Protein AF-K2BX74-F1 (afdb_monomer_lite)

Organism: NCBI:txid1234023

Radius of gyration: 19.69 Å; chains: 1; bounding box: 49×24×73 Å

Foldseek 3Di:
DDDPPDPDPDCCVVPVDDLVVLLVLLVVLDQDDDDADDPVLNVVSVVVRVVLVVLSVLLSVCVVVVVADPVLSVVLSVLSSQLSVLSSQLSVLNRVCRVPVDVVSVVSNVVSVVSNVVSVVVNCVSSVD

Sequence (129 aa):
MDIVKVPQKDFFKTNVIRNSLESDKLDEIVLKNPSLKNTENIQRLKDSQTFVNGLKEELLTRYSDGRVSYDKFYEILNDLDYLVYHLNGYYENLRLYENSKSKFYKNLATESFTKTRTFYERLKFSLGK

pLDDT: mean 89.37, std 13.41, range [47.31, 98.62]

Secondary structure (DSSP, 8-state):
----------HHHHHT--HHHHHHHHHH---------SHHHHHHHHHHHHHHHHHHHHHHHHHHTTSS-HHHHHHHHHHHHHHHHHHHHHHHHHHHHHHH--HHHHHHHHHHHHHHHHHHHHHHHHH--

Structure (mmCIF, N/CA/C/O backbone):
data_AF-K2BX74-F1
#
_entry.id   AF-K2BX74-F1
#
loop_
_atom_site.group_PDB
_atom_site.id
_atom_site.type_symbol
_atom_site.label_atom_id
_atom_site.label_alt_id
_atom_site.label_comp_id
_atom_site.label_asym_id
_atom_site.label_entity_id
_atom_site.label_seq_id
_atom_site.pdbx_PDB_ins_code
_atom_site.Cartn_x
_atom_site.Cartn_y
_atom_site.Cartn_z
_atom_site.occupancy
_atom_site.B_iso_or_equiv
_atom_site.auth_seq_id
_atom_site.auth_comp_id
_atom_site.auth_asym_id
_atom_site.auth_atom_id
_atom_site.pdbx_PDB_model_num
ATOM 1 N N . MET A 1 1 ? -30.883 1.043 50.537 1.00 47.50 1 MET A N 1
ATOM 2 C CA . MET A 1 1 ? -30.793 -0.002 49.497 1.00 47.50 1 MET A CA 1
ATOM 3 C C . MET A 1 1 ? -29.971 0.584 48.373 1.00 47.50 1 MET A C 1
ATOM 5 O O . MET A 1 1 ? -30.481 1.426 47.644 1.00 47.50 1 MET A O 1
ATOM 9 N N . ASP A 1 2 ? -28.696 0.218 48.304 1.00 47.31 2 ASP A N 1
ATOM 10 C CA . ASP A 1 2 ? -27.812 0.698 47.247 1.00 47.31 2 ASP A CA 1
ATOM 11 C C . ASP A 1 2 ? -28.136 -0.045 45.955 1.00 47.31 2 ASP A C 1
ATOM 13 O O . ASP A 1 2 ? -28.084 -1.274 45.886 1.00 47.31 2 ASP A O 1
ATOM 17 N N . ILE A 1 3 ? -28.529 0.709 44.932 1.00 50.88 3 ILE A N 1
ATOM 18 C CA . ILE A 1 3 ? -28.766 0.169 43.598 1.00 50.88 3 ILE A CA 1
ATOM 19 C C . ILE A 1 3 ? -27.391 -0.151 43.016 1.00 50.88 3 ILE A C 1
ATOM 21 O O . ILE A 1 3 ? -26.682 0.736 42.536 1.00 50.88 3 ILE A O 1
ATOM 25 N N . VAL A 1 4 ? -26.998 -1.423 43.072 1.00 53.03 4 VAL A N 1
ATOM 26 C CA . VAL A 1 4 ? -25.820 -1.923 42.362 1.00 53.03 4 VAL A CA 1
ATOM 27 C C . VAL A 1 4 ? -26.084 -1.739 40.867 1.00 53.03 4 VAL A C 1
ATOM 29 O O . VAL A 1 4 ? -26.835 -2.498 40.256 1.00 53.03 4 VAL A O 1
ATOM 32 N N . LYS A 1 5 ? -25.497 -0.696 40.267 1.00 55.47 5 LYS A N 1
ATOM 33 C CA . LYS A 1 5 ? -25.451 -0.532 38.810 1.00 55.47 5 LYS A CA 1
ATOM 34 C C . LYS A 1 5 ? -24.627 -1.682 38.240 1.00 55.47 5 LYS A C 1
ATOM 36 O O . LYS A 1 5 ? -23.401 -1.621 38.213 1.00 55.47 5 LYS A O 1
ATOM 41 N N . VAL A 1 6 ? -25.301 -2.733 37.788 1.00 57.94 6 VAL A N 1
ATOM 42 C CA . VAL A 1 6 ? -24.670 -3.763 36.962 1.00 57.94 6 VAL A CA 1
ATOM 43 C C . VAL A 1 6 ? -24.223 -3.076 35.666 1.00 57.94 6 VAL A C 1
ATOM 45 O O . VAL A 1 6 ? -25.064 -2.453 35.011 1.00 57.94 6 VAL A O 1
ATOM 48 N N . PRO A 1 7 ? -22.934 -3.130 35.283 1.00 59.50 7 PRO A N 1
ATOM 49 C CA . PRO A 1 7 ? -22.488 -2.569 34.018 1.00 59.50 7 PRO A CA 1
ATOM 50 C C . PRO A 1 7 ? -23.200 -3.318 32.895 1.00 59.50 7 PRO A C 1
ATOM 52 O O . PRO A 1 7 ? -22.952 -4.504 32.668 1.00 59.50 7 PRO A O 1
ATOM 55 N N . GLN A 1 8 ? -24.128 -2.650 32.216 1.00 64.19 8 GLN A N 1
ATOM 56 C CA . GLN A 1 8 ? -24.789 -3.226 31.058 1.00 64.19 8 GLN A CA 1
ATOM 57 C C . GLN A 1 8 ? -23.728 -3.365 29.964 1.00 64.19 8 GLN A C 1
ATOM 59 O O . GLN A 1 8 ? -23.223 -2.365 29.454 1.00 64.19 8 GLN A O 1
ATOM 64 N N . LYS A 1 9 ? -23.328 -4.604 29.652 1.00 63.31 9 LYS A N 1
ATOM 65 C CA . LYS A 1 9 ? -22.440 -4.865 28.517 1.00 63.31 9 LYS A CA 1
ATOM 66 C C . LYS A 1 9 ? -23.144 -4.373 27.260 1.00 63.31 9 LYS A C 1
ATOM 68 O O . LYS A 1 9 ? -24.220 -4.858 26.919 1.00 63.31 9 LYS A O 1
ATOM 73 N N . ASP A 1 10 ? -22.537 -3.394 26.604 1.00 71.12 10 ASP A N 1
ATOM 74 C CA . ASP A 1 10 ? -23.019 -2.852 25.343 1.00 71.12 10 ASP A CA 1
ATOM 75 C C . ASP A 1 10 ? -22.995 -3.971 24.290 1.00 71.12 10 ASP A C 1
ATOM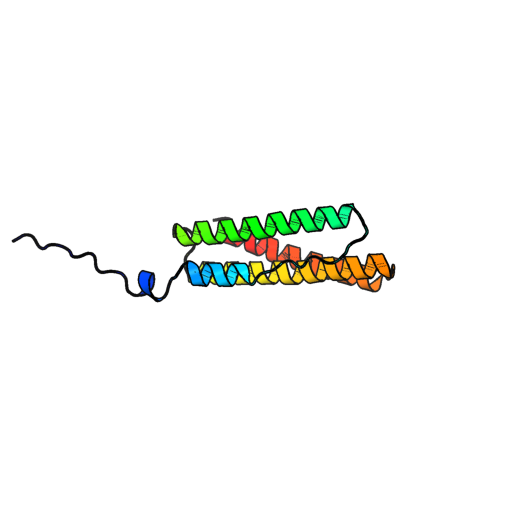 77 O O . ASP A 1 10 ? -21.935 -4.484 23.911 1.00 71.12 10 ASP A O 1
ATOM 81 N N . PHE A 1 11 ? -24.193 -4.391 23.872 1.00 68.94 11 PHE A N 1
ATOM 82 C CA . PHE A 1 11 ? -24.387 -5.475 22.917 1.00 68.94 11 PHE A CA 1
ATOM 83 C C . PHE A 1 11 ? -23.608 -5.223 21.624 1.00 68.94 11 PHE A C 1
ATOM 85 O O . PHE A 1 11 ? -22.987 -6.154 21.112 1.00 68.94 11 PHE A O 1
ATOM 92 N N 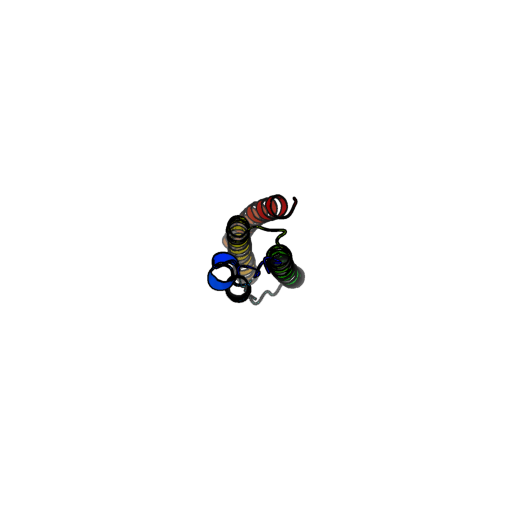. PHE A 1 12 ? -23.585 -3.982 21.134 1.00 66.00 12 PHE A N 1
ATOM 93 C CA . PHE A 1 12 ? -22.924 -3.625 19.883 1.00 66.00 12 PHE A CA 1
ATOM 94 C C . PHE A 1 12 ? -21.406 -3.643 20.033 1.00 66.00 12 PHE A C 1
ATOM 96 O O . PHE A 1 12 ? -20.728 -4.262 19.216 1.00 66.00 12 PHE A O 1
ATOM 103 N N . LYS A 1 13 ? -20.869 -3.081 21.122 1.00 64.69 13 LYS A N 1
ATOM 104 C CA . LYS A 1 13 ? -19.420 -3.136 21.393 1.00 64.69 13 LYS A CA 1
ATOM 105 C C . LYS A 1 13 ? -18.879 -4.547 21.599 1.00 64.69 13 LYS A C 1
ATOM 107 O O . LYS A 1 13 ? -17.698 -4.770 21.385 1.00 64.69 13 LYS A O 1
ATOM 112 N N . THR A 1 14 ? -19.715 -5.475 22.063 1.00 63.88 14 THR A N 1
ATOM 113 C CA . THR A 1 14 ? -19.274 -6.842 22.386 1.00 63.88 14 THR A CA 1
ATOM 114 C C . THR A 1 14 ? -19.525 -7.822 21.235 1.00 63.88 14 THR A C 1
ATOM 116 O O . THR A 1 14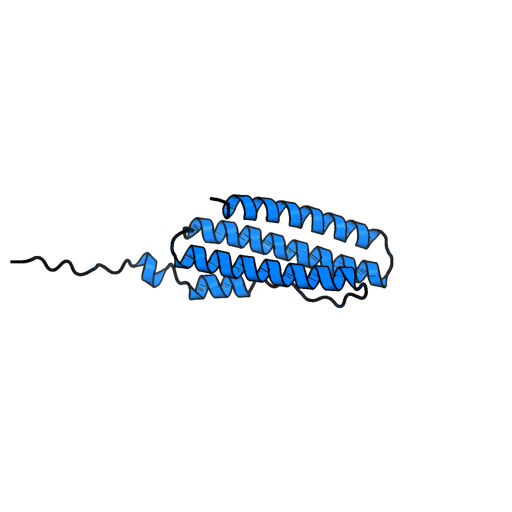 ? -18.793 -8.796 21.086 1.00 63.88 14 THR A O 1
ATOM 119 N N . ASN A 1 15 ? -20.578 -7.606 20.436 1.00 63.62 15 ASN A N 1
ATOM 120 C CA . ASN A 1 15 ? -21.012 -8.574 19.426 1.00 63.62 15 ASN A CA 1
ATOM 121 C C . ASN A 1 15 ? -20.849 -8.096 17.984 1.00 63.62 15 ASN A C 1
ATOM 123 O O . ASN A 1 15 ? -20.690 -8.960 17.124 1.00 63.62 15 ASN A O 1
ATOM 127 N N . VAL A 1 16 ? -20.884 -6.784 17.727 1.00 64.38 16 VAL A N 1
ATOM 128 C CA . VAL A 1 16 ? -20.844 -6.200 16.373 1.00 64.38 16 VAL A CA 1
ATOM 129 C C . VAL A 1 16 ? -19.464 -5.624 16.061 1.00 64.38 16 VAL A C 1
ATOM 131 O O . VAL A 1 16 ? -18.915 -5.913 15.007 1.00 64.38 16 VAL A O 1
ATOM 134 N N . ILE A 1 17 ? -18.886 -4.876 16.998 1.00 65.56 17 ILE A N 1
ATOM 135 C CA . ILE A 1 17 ? -17.508 -4.377 16.935 1.00 65.56 17 ILE A CA 1
ATOM 136 C C . ILE A 1 17 ? -16.590 -5.465 17.496 1.00 65.56 17 ILE A C 1
ATOM 138 O O . ILE A 1 17 ? -16.733 -5.842 18.661 1.00 65.56 17 ILE A O 1
ATOM 142 N N . ARG A 1 18 ? -15.685 -6.017 16.680 1.00 67.19 18 ARG A N 1
ATOM 143 C CA . ARG A 1 18 ? -14.794 -7.106 17.102 1.00 67.19 18 ARG A CA 1
ATOM 144 C C . ARG A 1 18 ? -13.427 -6.935 16.467 1.00 67.19 18 ARG A C 1
ATOM 146 O O . ARG A 1 18 ? -13.230 -7.378 15.345 1.00 67.19 18 ARG A O 1
ATOM 153 N N . ASN A 1 19 ? -12.454 -6.470 17.251 1.00 68.50 19 ASN A N 1
ATOM 154 C CA . ASN A 1 19 ? -11.080 -6.230 16.794 1.00 68.50 19 ASN A CA 1
ATOM 155 C C . ASN A 1 19 ? -10.469 -7.377 15.962 1.00 68.50 19 ASN A C 1
ATOM 157 O O . ASN A 1 19 ? -9.643 -7.106 15.101 1.00 68.50 19 ASN A O 1
ATOM 161 N N . SER A 1 20 ? -10.870 -8.638 16.181 1.00 77.25 20 SER A N 1
ATOM 162 C CA . SER A 1 20 ? -10.452 -9.766 15.339 1.00 77.25 20 SER A CA 1
ATOM 163 C C . SER A 1 20 ? -10.928 -9.644 13.886 1.00 77.25 20 SER A C 1
ATOM 165 O O . SER A 1 20 ? -10.126 -9.821 12.987 1.00 77.25 20 SER A O 1
ATOM 167 N N . LEU A 1 21 ? -12.191 -9.275 13.642 1.00 84.88 21 LEU A N 1
ATOM 168 C CA . LEU A 1 21 ? -12.736 -9.090 12.292 1.00 84.88 21 LEU A CA 1
ATOM 169 C C . LEU A 1 21 ? -12.063 -7.913 11.577 1.00 84.88 21 LEU A C 1
ATOM 171 O O . LEU A 1 21 ? -11.735 -7.998 10.396 1.00 84.88 21 LEU A O 1
ATOM 175 N N . GLU A 1 22 ? -11.873 -6.802 12.288 1.00 88.38 22 GLU A N 1
ATOM 176 C CA . GLU A 1 22 ? -11.171 -5.639 11.747 1.00 88.38 22 GLU A CA 1
ATOM 177 C C . GLU A 1 22 ? -9.689 -5.938 11.456 1.00 88.38 22 GLU A C 1
ATOM 179 O O . GLU A 1 22 ? -9.165 -5.466 10.447 1.00 88.38 22 GLU A O 1
ATOM 184 N N . SER A 1 23 ? -9.033 -6.763 12.280 1.00 87.75 23 SER A N 1
ATOM 185 C CA . SER A 1 23 ? -7.681 -7.273 12.015 1.00 87.75 23 SER A CA 1
ATOM 186 C C . SER A 1 23 ? -7.650 -8.171 10.779 1.00 87.75 23 SER A C 1
ATOM 188 O O . SER A 1 23 ? -6.831 -7.938 9.896 1.00 87.75 23 SER A O 1
ATOM 190 N N . ASP A 1 24 ? -8.577 -9.128 10.663 1.00 91.94 24 ASP A N 1
ATOM 191 C CA . ASP A 1 24 ? -8.652 -10.048 9.521 1.00 91.94 24 ASP A CA 1
ATOM 192 C C . ASP A 1 24 ? -8.788 -9.270 8.199 1.00 91.94 24 ASP A C 1
ATOM 194 O O . ASP A 1 24 ? -8.085 -9.532 7.223 1.00 91.94 24 ASP A O 1
ATOM 198 N N . LYS A 1 25 ? -9.632 -8.230 8.186 1.00 93.19 25 LYS A N 1
ATOM 199 C CA . LYS A 1 25 ? -9.792 -7.334 7.029 1.00 93.19 25 LYS A CA 1
ATOM 200 C C . LYS A 1 25 ? -8.519 -6.571 6.680 1.00 93.19 25 LYS A C 1
ATOM 202 O O . LYS A 1 25 ? -8.243 -6.347 5.505 1.00 93.19 25 LYS A O 1
ATOM 207 N N . LEU A 1 26 ? -7.751 -6.137 7.678 1.00 94.75 26 LEU A N 1
ATOM 208 C CA . LEU A 1 26 ? -6.465 -5.489 7.429 1.00 94.75 26 LEU A CA 1
ATOM 209 C C . LEU A 1 26 ? -5.450 -6.486 6.874 1.00 94.75 26 LEU A C 1
ATOM 211 O O . LEU A 1 26 ? -4.676 -6.123 5.987 1.00 94.75 26 LEU A O 1
ATOM 215 N N . ASP A 1 27 ? -5.460 -7.732 7.338 1.00 94.25 27 ASP A N 1
ATOM 216 C CA . ASP A 1 27 ? -4.556 -8.783 6.868 1.00 94.25 27 ASP A CA 1
ATOM 217 C C . ASP A 1 27 ? -4.799 -9.153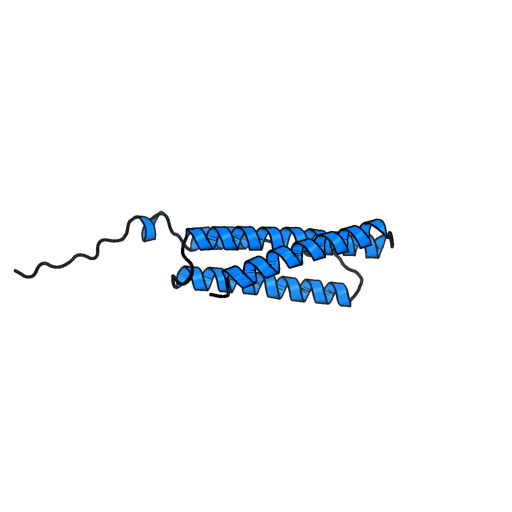 5.398 1.00 94.25 27 ASP A C 1
ATOM 219 O O . ASP A 1 27 ? -3.838 -9.404 4.667 1.00 94.25 27 ASP A O 1
ATOM 223 N N . GLU A 1 28 ? -6.043 -9.060 4.919 1.00 95.56 28 GLU A N 1
ATOM 224 C CA . GLU A 1 28 ? -6.398 -9.246 3.503 1.00 95.56 28 GLU A CA 1
ATOM 225 C C . GLU A 1 28 ? -5.754 -8.203 2.562 1.00 95.56 28 GLU A C 1
ATOM 227 O O . GLU A 1 28 ? -5.502 -8.491 1.387 1.00 95.56 28 GLU A O 1
ATOM 232 N N . ILE A 1 29 ? -5.421 -7.005 3.060 1.00 96.94 29 ILE A N 1
ATOM 233 C CA . ILE A 1 29 ? -4.847 -5.921 2.246 1.00 96.94 29 ILE A CA 1
ATOM 234 C C . ILE A 1 29 ? -3.344 -6.154 2.021 1.00 96.94 29 ILE A C 1
ATOM 236 O O . ILE A 1 29 ? -2.491 -5.655 2.755 1.00 96.94 29 ILE A O 1
ATOM 240 N N . VAL A 1 30 ? -2.971 -6.913 0.994 1.00 95.88 30 VAL A N 1
ATOM 241 C CA . VAL A 1 30 ? -1.570 -7.328 0.786 1.00 95.88 30 VAL A CA 1
ATOM 242 C C . VAL A 1 30 ? -0.882 -6.564 -0.350 1.00 95.88 30 VAL A C 1
ATOM 244 O O . VAL A 1 30 ? -1.292 -6.616 -1.515 1.00 95.88 30 VAL A O 1
ATOM 247 N N . LEU A 1 31 ? 0.247 -5.919 -0.026 1.00 97.44 31 LEU A N 1
ATOM 248 C CA . LEU A 1 31 ? 1.198 -5.428 -1.024 1.00 97.44 31 LEU A CA 1
ATOM 249 C C . LEU A 1 31 ? 2.041 -6.600 -1.544 1.00 97.44 31 LEU A C 1
ATOM 251 O O . LEU A 1 31 ? 2.878 -7.163 -0.834 1.00 97.44 31 LEU A O 1
ATOM 255 N N . LYS A 1 32 ? 1.803 -6.976 -2.800 1.00 96.69 32 LYS A N 1
ATOM 256 C CA . LYS A 1 32 ? 2.475 -8.073 -3.497 1.00 96.69 32 LYS A CA 1
ATOM 257 C C . LYS A 1 32 ? 3.971 -7.798 -3.626 1.00 96.69 32 LYS A C 1
ATOM 259 O O . LYS A 1 32 ? 4.411 -6.653 -3.662 1.00 96.69 32 LYS A O 1
ATOM 264 N N . ASN A 1 33 ? 4.743 -8.875 -3.759 1.00 95.88 33 ASN A N 1
ATOM 265 C CA . ASN A 1 33 ? 6.197 -8.829 -3.893 1.00 95.88 33 ASN A CA 1
ATOM 266 C C . ASN A 1 33 ? 6.650 -9.287 -5.297 1.00 95.88 33 ASN A C 1
ATOM 268 O O . ASN A 1 33 ? 7.120 -10.418 -5.451 1.00 95.88 33 ASN A O 1
ATOM 272 N N . PRO A 1 34 ? 6.443 -8.476 -6.352 1.00 96.00 34 PRO A N 1
ATOM 273 C CA . PRO A 1 34 ? 6.909 -8.819 -7.691 1.00 96.00 34 PRO A CA 1
ATOM 274 C C . PRO A 1 34 ? 8.442 -8.872 -7.751 1.00 96.00 34 PRO A C 1
ATOM 276 O O . PRO A 1 34 ? 9.135 -8.077 -7.122 1.00 96.00 34 PRO A O 1
ATOM 279 N N . SER A 1 35 ? 8.985 -9.776 -8.570 1.00 95.88 35 SER A N 1
ATOM 280 C CA . SER A 1 35 ? 10.435 -9.899 -8.771 1.00 95.88 35 SER A CA 1
ATOM 281 C C . SER A 1 35 ? 10.982 -8.741 -9.618 1.00 95.88 35 SER A C 1
ATOM 283 O O . SER A 1 35 ? 10.988 -8.801 -10.849 1.00 95.88 35 SER A O 1
ATOM 285 N N . LEU A 1 36 ? 11.406 -7.670 -8.946 1.00 97.81 36 LEU A N 1
ATOM 286 C CA . LEU A 1 36 ? 12.090 -6.514 -9.532 1.00 97.81 36 LEU A CA 1
ATOM 287 C C . LEU A 1 36 ? 13.594 -6.795 -9.683 1.00 97.81 36 LEU A C 1
ATOM 289 O O . LEU A 1 36 ? 14.179 -7.562 -8.922 1.00 97.81 36 LEU A O 1
ATOM 293 N N . LYS A 1 37 ? 14.219 -6.167 -10.678 1.00 97.12 37 LYS A N 1
ATOM 294 C CA . LYS A 1 37 ? 15.654 -6.255 -10.990 1.00 97.12 37 LYS A CA 1
ATOM 295 C C . LYS A 1 37 ? 16.406 -4.988 -10.596 1.00 97.12 37 LYS A C 1
ATOM 297 O O . LYS A 1 37 ? 17.589 -5.055 -10.277 1.00 97.12 37 LYS A O 1
ATOM 302 N N . ASN A 1 38 ? 15.758 -3.827 -10.665 1.00 97.38 38 ASN A N 1
ATOM 303 C CA . ASN A 1 38 ? 16.383 -2.561 -10.299 1.00 97.38 38 ASN A CA 1
ATOM 304 C C . ASN A 1 38 ? 16.443 -2.396 -8.769 1.00 97.38 38 ASN A C 1
ATOM 306 O O . ASN A 1 38 ? 15.411 -2.401 -8.100 1.00 97.38 38 ASN A O 1
ATOM 310 N N . THR A 1 39 ? 17.647 -2.187 -8.228 1.00 97.69 39 THR A N 1
ATOM 311 C CA . THR A 1 39 ? 17.898 -2.060 -6.782 1.00 97.69 39 THR A CA 1
ATOM 312 C C . THR A 1 39 ? 17.098 -0.941 -6.117 1.00 97.69 39 THR A C 1
ATOM 314 O O . THR A 1 39 ? 16.577 -1.137 -5.022 1.00 97.69 39 THR A O 1
ATOM 317 N N . GLU A 1 40 ? 16.944 0.214 -6.768 1.00 97.62 40 GLU A N 1
ATOM 318 C CA . GLU A 1 40 ? 16.153 1.316 -6.206 1.00 97.62 40 GLU A CA 1
ATOM 319 C C . GLU A 1 40 ? 14.671 0.948 -6.119 1.00 97.62 40 GLU A C 1
ATOM 321 O O . GLU A 1 40 ? 14.015 1.241 -5.123 1.00 97.62 40 GLU A O 1
ATOM 326 N N . ASN A 1 41 ? 14.130 0.280 -7.139 1.00 97.25 41 ASN A N 1
ATOM 327 C CA . ASN A 1 41 ? 12.736 -0.152 -7.135 1.00 97.25 41 ASN A CA 1
ATOM 328 C C . ASN A 1 41 ? 12.482 -1.265 -6.111 1.00 97.25 41 ASN A C 1
ATOM 330 O O . ASN A 1 41 ? 11.433 -1.252 -5.468 1.00 97.25 41 ASN A O 1
ATOM 334 N N . ILE A 1 42 ? 13.446 -2.171 -5.905 1.00 98.38 42 ILE A N 1
ATOM 335 C CA . ILE A 1 42 ? 13.410 -3.162 -4.817 1.00 98.38 42 ILE A CA 1
ATOM 336 C C . ILE A 1 42 ? 13.350 -2.452 -3.460 1.00 98.38 42 ILE A C 1
ATOM 338 O O . ILE A 1 42 ? 12.503 -2.783 -2.631 1.00 98.38 42 ILE A O 1
ATOM 342 N N . GLN A 1 43 ? 14.203 -1.447 -3.241 1.00 98.38 43 GLN A N 1
ATOM 343 C CA . GLN A 1 43 ? 14.196 -0.689 -1.991 1.00 98.38 43 GLN A CA 1
ATOM 344 C C . GLN A 1 43 ? 12.867 0.051 -1.794 1.00 98.38 43 GLN A C 1
ATOM 346 O O . GLN A 1 43 ? 12.254 -0.073 -0.739 1.00 98.38 43 GLN A O 1
ATOM 351 N N . ARG A 1 44 ? 12.351 0.722 -2.833 1.00 97.50 44 ARG A N 1
ATOM 352 C CA . ARG A 1 44 ? 11.040 1.391 -2.780 1.00 97.50 44 ARG A CA 1
ATOM 353 C C . ARG A 1 44 ? 9.912 0.425 -2.425 1.00 97.50 44 ARG A C 1
ATOM 355 O O . ARG A 1 44 ? 9.001 0.813 -1.698 1.00 97.50 44 ARG A O 1
ATOM 362 N N . LEU A 1 45 ? 9.932 -0.798 -2.962 1.00 98.19 45 LEU A N 1
ATOM 363 C CA . LEU A 1 45 ? 8.942 -1.827 -2.633 1.00 98.19 45 LEU A CA 1
ATOM 364 C C . LEU A 1 45 ? 9.010 -2.195 -1.150 1.00 98.19 45 LEU A C 1
ATOM 366 O O . LEU A 1 45 ? 7.979 -2.198 -0.482 1.00 98.19 45 LEU A O 1
ATOM 370 N N . LYS A 1 46 ? 10.215 -2.425 -0.621 1.00 98.00 46 LYS A N 1
ATOM 371 C CA . LYS A 1 46 ? 10.427 -2.716 0.802 1.00 98.00 46 LYS A CA 1
ATOM 372 C C . LYS A 1 46 ? 9.958 -1.570 1.706 1.00 98.00 46 LYS A C 1
ATOM 374 O O . LYS A 1 46 ? 9.296 -1.808 2.718 1.00 98.00 46 LYS A O 1
ATOM 379 N N . ASP A 1 47 ? 10.257 -0.331 1.327 1.00 97.50 47 ASP A N 1
ATOM 380 C CA . ASP A 1 47 ? 9.815 0.857 2.062 1.00 97.50 47 ASP A CA 1
ATOM 381 C C . ASP A 1 47 ? 8.284 0.966 2.048 1.00 97.50 47 ASP A C 1
ATOM 383 O O . ASP A 1 47 ? 7.667 1.216 3.080 1.00 97.50 47 ASP A O 1
ATOM 387 N N . SER A 1 48 ? 7.655 0.685 0.903 1.00 97.56 48 SER A N 1
ATOM 388 C CA . SER A 1 48 ? 6.193 0.682 0.775 1.00 97.56 48 SER A CA 1
ATOM 389 C C . SER A 1 48 ? 5.534 -0.433 1.584 1.00 97.56 48 SER A C 1
ATOM 391 O O . SER A 1 48 ? 4.486 -0.204 2.177 1.00 97.56 48 SER A O 1
ATOM 393 N N . GLN A 1 49 ? 6.144 -1.619 1.663 1.00 97.69 49 GLN A N 1
ATOM 394 C CA . GLN A 1 49 ? 5.669 -2.711 2.525 1.00 97.69 49 GLN A CA 1
ATOM 395 C C . GLN A 1 49 ? 5.718 -2.309 3.998 1.00 97.69 49 GLN A C 1
ATOM 397 O O . GLN A 1 49 ? 4.744 -2.493 4.723 1.00 97.69 49 GLN A O 1
ATOM 402 N N . THR A 1 50 ? 6.829 -1.702 4.416 1.00 97.44 50 THR A N 1
ATOM 403 C CA . THR A 1 50 ? 7.002 -1.196 5.784 1.00 97.44 50 THR A CA 1
ATOM 404 C C . THR A 1 50 ? 5.950 -0.135 6.102 1.00 97.44 50 THR A C 1
ATOM 406 O O . THR A 1 50 ? 5.297 -0.195 7.139 1.00 97.44 50 THR A O 1
ATOM 409 N N . PHE A 1 51 ? 5.736 0.801 5.178 1.00 95.56 51 PHE A N 1
ATOM 410 C CA . PHE A 1 51 ? 4.746 1.861 5.318 1.00 95.56 51 PHE A CA 1
ATOM 411 C C . PHE A 1 51 ? 3.309 1.325 5.413 1.00 95.56 51 PHE A C 1
ATOM 413 O O . PHE A 1 51 ? 2.573 1.715 6.316 1.00 95.56 51 PHE A O 1
ATOM 420 N N . VAL A 1 52 ? 2.911 0.414 4.519 1.00 96.75 52 VAL A N 1
ATOM 421 C CA . VAL A 1 52 ? 1.565 -0.186 4.525 1.00 96.75 52 VAL A CA 1
ATOM 422 C C . VAL A 1 52 ? 1.313 -0.949 5.824 1.00 96.75 52 VAL A C 1
ATOM 424 O O . VAL A 1 52 ? 0.246 -0.793 6.411 1.00 96.75 52 VAL A O 1
ATOM 427 N N . ASN A 1 53 ? 2.287 -1.724 6.306 1.00 96.12 53 ASN A N 1
ATOM 428 C CA . ASN A 1 53 ? 2.153 -2.430 7.581 1.00 96.12 53 ASN A CA 1
ATOM 429 C C . ASN A 1 53 ? 2.009 -1.451 8.753 1.00 96.12 53 ASN A C 1
ATOM 431 O O . ASN A 1 53 ? 1.104 -1.613 9.566 1.00 96.12 53 ASN A O 1
ATOM 435 N N . GLY A 1 54 ? 2.810 -0.382 8.778 1.00 94.94 54 GLY A N 1
ATOM 436 C CA . GLY A 1 54 ? 2.683 0.671 9.786 1.00 94.94 54 GLY A CA 1
ATOM 437 C C . GLY A 1 54 ? 1.303 1.341 9.784 1.00 94.94 54 GLY A C 1
ATOM 438 O O . GLY A 1 54 ? 0.733 1.566 10.847 1.00 94.94 54 GLY A O 1
ATOM 439 N N . LEU A 1 55 ? 0.716 1.594 8.606 1.00 94.75 55 LEU A N 1
ATOM 440 C CA . LEU A 1 55 ? -0.647 2.133 8.507 1.00 94.75 55 LEU A CA 1
ATOM 441 C C . LEU A 1 55 ? -1.706 1.175 9.064 1.00 94.75 55 LEU A C 1
ATOM 443 O O . LEU A 1 55 ? -2.638 1.628 9.729 1.00 94.75 55 LEU A O 1
ATOM 447 N N . LYS A 1 56 ? -1.582 -0.132 8.800 1.00 95.31 56 LYS A N 1
ATOM 448 C CA . LYS A 1 56 ? -2.503 -1.140 9.347 1.00 95.31 56 LYS A CA 1
ATOM 449 C C . LYS A 1 56 ? -2.437 -1.180 10.870 1.00 95.31 56 LYS A C 1
ATOM 451 O O . LYS A 1 56 ? -3.473 -1.117 11.527 1.00 95.31 56 LYS A O 1
ATOM 456 N N . GLU A 1 57 ? -1.225 -1.242 11.419 1.00 93.75 57 GLU A N 1
ATOM 457 C CA . GLU A 1 57 ? -0.987 -1.255 12.865 1.00 93.75 57 GLU A CA 1
ATOM 458 C C . GLU A 1 57 ? -1.533 0.014 13.531 1.00 93.75 57 GLU A C 1
ATOM 460 O O . GLU A 1 57 ? -2.223 -0.054 14.552 1.00 93.75 57 GLU A O 1
ATOM 465 N N . GLU A 1 58 ? -1.286 1.179 12.928 1.00 92.38 58 GLU A N 1
ATOM 466 C CA . GLU A 1 58 ? -1.792 2.457 13.421 1.00 92.38 58 GLU A CA 1
ATOM 467 C C . GLU A 1 58 ? -3.324 2.506 13.408 1.00 92.38 58 GLU A C 1
ATOM 469 O O . GLU A 1 58 ? -3.935 2.915 14.400 1.00 92.38 58 GLU A O 1
ATOM 474 N N . LEU A 1 59 ? -3.955 2.081 12.311 1.00 93.50 59 LEU A N 1
ATOM 475 C CA . LEU A 1 59 ? -5.408 2.069 12.188 1.00 93.50 59 LEU A CA 1
ATOM 476 C C . LEU A 1 59 ? -6.046 1.124 13.214 1.00 93.50 59 LEU A C 1
ATOM 478 O O . LEU A 1 59 ? -6.978 1.530 13.910 1.00 93.50 59 LEU A O 1
ATOM 482 N N . LEU A 1 60 ? -5.514 -0.092 13.368 1.00 92.06 60 LEU A N 1
ATOM 483 C CA . LEU A 1 60 ? -6.002 -1.061 14.351 1.00 92.06 60 LEU A CA 1
ATOM 484 C C . LEU A 1 60 ? -5.845 -0.548 15.788 1.00 92.06 60 LEU A C 1
ATOM 486 O O . LEU A 1 60 ? -6.754 -0.700 16.605 1.00 92.06 60 LEU A O 1
ATOM 490 N N . THR A 1 61 ? -4.724 0.109 16.091 1.00 91.06 61 THR A N 1
ATOM 491 C CA . THR A 1 61 ? -4.471 0.709 17.410 1.00 91.06 61 THR A CA 1
ATOM 492 C C . THR A 1 61 ? -5.457 1.839 17.692 1.00 91.06 61 THR A C 1
ATOM 494 O O . THR A 1 61 ? -6.125 1.855 18.725 1.00 91.06 61 THR A O 1
ATOM 497 N N . ARG A 1 62 ? -5.610 2.783 16.755 1.00 90.81 62 ARG A N 1
ATOM 498 C CA . ARG A 1 62 ? -6.546 3.907 16.905 1.00 90.81 62 ARG A CA 1
ATOM 499 C C . ARG A 1 62 ? -7.994 3.434 17.019 1.00 90.81 62 ARG A C 1
ATOM 501 O O . ARG A 1 62 ? -8.768 4.054 17.745 1.00 90.81 62 ARG A O 1
ATOM 508 N N . TYR A 1 63 ? -8.353 2.359 16.328 1.00 90.06 63 TYR A N 1
ATOM 509 C CA . TYR A 1 63 ? -9.663 1.736 16.449 1.00 90.06 63 TYR A CA 1
ATOM 510 C C . TYR A 1 63 ? -9.871 1.094 17.824 1.00 90.06 63 TYR A C 1
ATOM 512 O O . TYR A 1 63 ? -10.853 1.394 18.501 1.00 90.06 63 TYR A O 1
ATOM 520 N N . SER A 1 64 ? -8.902 0.294 18.276 1.00 87.75 64 SER A N 1
ATOM 521 C CA . SER A 1 64 ? -8.943 -0.392 19.574 1.00 87.75 64 SER A CA 1
ATOM 522 C C . SER A 1 64 ? -9.039 0.584 20.752 1.00 87.75 64 SER A C 1
ATOM 524 O O . SER A 1 64 ? -9.772 0.329 21.705 1.00 87.75 64 SER A O 1
ATOM 526 N N . ASP A 1 65 ? -8.367 1.732 20.655 1.00 89.19 65 ASP A N 1
ATOM 527 C CA . ASP A 1 65 ? -8.394 2.786 21.676 1.00 89.19 65 ASP A CA 1
ATOM 528 C C . ASP A 1 65 ? -9.605 3.733 21.545 1.00 89.19 65 ASP A C 1
ATOM 530 O O . ASP A 1 65 ? -9.715 4.715 22.281 1.00 89.19 65 ASP A O 1
ATOM 534 N N . GLY A 1 66 ? -10.499 3.499 20.576 1.00 85.50 66 GLY A N 1
ATOM 535 C CA . GLY A 1 66 ? -11.695 4.314 20.336 1.00 85.50 66 GLY A CA 1
ATOM 536 C C . GLY A 1 66 ? -11.433 5.700 19.733 1.00 85.50 66 GLY A C 1
ATOM 537 O O . GLY A 1 66 ? -12.339 6.530 19.694 1.00 85.50 66 GLY A O 1
ATOM 538 N N . ARG A 1 67 ? -10.214 5.965 19.245 1.00 89.75 67 ARG A N 1
ATOM 539 C CA . ARG A 1 67 ? -9.845 7.211 18.542 1.00 89.75 67 ARG A CA 1
ATOM 540 C C . ARG A 1 67 ? -10.417 7.274 17.123 1.00 89.75 67 ARG A C 1
ATOM 542 O O . ARG A 1 67 ? -10.575 8.359 16.571 1.00 89.75 67 ARG A O 1
ATOM 549 N N . VAL A 1 68 ? -10.734 6.122 16.536 1.00 89.56 68 VAL A N 1
ATOM 550 C CA . VAL A 1 68 ? -11.436 5.987 15.254 1.00 89.56 68 VAL A CA 1
ATOM 551 C C . VAL A 1 68 ? -12.751 5.253 15.508 1.00 89.56 68 VAL A C 1
ATOM 553 O O . VAL A 1 68 ? -12.756 4.182 16.110 1.00 89.56 68 VAL A O 1
ATOM 556 N N . SER A 1 69 ? -13.873 5.838 15.080 1.00 88.25 69 SER A N 1
ATOM 557 C CA . SER A 1 69 ? -15.188 5.192 15.161 1.00 88.25 69 SER A CA 1
ATOM 558 C C . SER A 1 69 ? -15.300 4.033 14.167 1.00 88.25 69 SER A C 1
ATOM 560 O O . SER A 1 69 ? -14.552 3.976 13.195 1.00 88.25 69 SER A O 1
ATOM 562 N N . TYR A 1 70 ? -16.270 3.137 14.381 1.00 86.00 70 TYR A N 1
ATOM 563 C CA . TYR A 1 70 ? -16.553 2.024 13.466 1.00 86.00 70 TYR A CA 1
ATOM 564 C C . TYR A 1 70 ? -16.721 2.492 12.014 1.00 86.00 70 TYR A C 1
ATOM 566 O O . TYR A 1 70 ? -15.968 2.052 11.156 1.00 86.00 70 TYR A O 1
ATOM 574 N N . ASP A 1 71 ? -17.602 3.454 11.735 1.00 88.88 71 ASP A N 1
ATOM 575 C CA . ASP A 1 71 ? -17.834 3.908 10.353 1.00 88.88 71 ASP A CA 1
ATOM 576 C C . ASP A 1 71 ? -16.563 4.482 9.711 1.00 88.88 71 ASP A C 1
ATOM 578 O O . ASP A 1 71 ? -16.207 4.143 8.581 1.00 88.88 71 ASP A O 1
ATOM 582 N N . LYS A 1 72 ? -15.810 5.282 10.477 1.00 91.56 72 LYS A N 1
ATOM 583 C CA . LYS A 1 72 ? -14.566 5.889 10.002 1.00 91.56 72 LYS A CA 1
ATOM 584 C C . LYS A 1 72 ? -13.461 4.850 9.786 1.00 91.56 72 LYS A C 1
ATOM 586 O O . LYS A 1 72 ? -12.638 5.029 8.894 1.00 91.56 72 LYS A O 1
ATOM 591 N N . PHE A 1 73 ? -13.442 3.757 10.553 1.00 92.69 73 PHE A N 1
ATOM 592 C CA . PHE A 1 73 ? -12.517 2.647 10.317 1.00 92.69 73 PHE A CA 1
ATOM 593 C C . PHE A 1 73 ? -12.713 2.071 8.916 1.00 92.69 73 PHE A C 1
ATOM 595 O O . PHE A 1 73 ? -11.739 1.927 8.187 1.00 92.69 73 PHE A O 1
ATOM 602 N N . TYR A 1 74 ? -13.958 1.804 8.514 1.00 92.62 74 TYR A N 1
ATOM 603 C CA . TYR A 1 74 ? -14.258 1.226 7.202 1.00 92.62 74 TYR A CA 1
ATOM 604 C C . TYR A 1 74 ? -14.012 2.203 6.046 1.00 92.62 74 TYR A C 1
ATOM 606 O O . TYR A 1 74 ? -13.592 1.782 4.968 1.00 92.62 74 TYR A O 1
ATOM 614 N N . GLU A 1 75 ? -14.200 3.507 6.258 1.00 93.38 75 GLU A N 1
ATOM 615 C CA . GLU A 1 75 ? -13.779 4.527 5.288 1.00 93.38 75 GLU A CA 1
ATOM 616 C C . GLU A 1 75 ? -12.258 4.518 5.079 1.00 93.38 75 GLU A C 1
ATOM 618 O O . GLU A 1 75 ? -11.791 4.463 3.939 1.00 93.38 75 GLU A O 1
ATOM 623 N N . ILE A 1 76 ? -11.480 4.511 6.169 1.00 95.56 76 ILE A N 1
ATOM 624 C CA . ILE A 1 76 ? -10.012 4.473 6.106 1.00 95.56 76 ILE A CA 1
ATOM 625 C C . ILE A 1 76 ? -9.534 3.140 5.518 1.00 95.56 76 ILE A C 1
ATOM 627 O O . ILE A 1 76 ? -8.619 3.134 4.698 1.00 95.56 76 ILE A O 1
ATOM 631 N N . LEU A 1 77 ? -10.160 2.023 5.899 1.00 95.94 77 LEU A N 1
ATOM 632 C CA . LEU A 1 77 ? -9.862 0.689 5.380 1.00 95.94 77 LEU A CA 1
ATOM 633 C C . LEU A 1 77 ? -10.010 0.650 3.855 1.00 95.94 77 LEU A C 1
ATOM 635 O O . LEU A 1 77 ? -9.118 0.157 3.173 1.00 95.94 77 LEU A O 1
ATOM 639 N N . ASN A 1 78 ? -11.094 1.217 3.316 1.00 95.81 78 ASN A N 1
ATOM 640 C CA . ASN A 1 78 ? -11.304 1.296 1.871 1.00 95.81 78 ASN A CA 1
ATOM 641 C C . ASN A 1 78 ? -10.222 2.139 1.184 1.00 95.81 78 ASN A C 1
ATOM 643 O O . ASN A 1 78 ? -9.681 1.731 0.158 1.00 95.81 78 ASN A O 1
ATOM 647 N N . ASP A 1 79 ? -9.875 3.302 1.740 1.00 97.00 79 ASP A N 1
ATOM 648 C CA . ASP A 1 79 ? -8.813 4.139 1.172 1.00 97.00 79 ASP A CA 1
ATOM 649 C C . ASP A 1 79 ? -7.434 3.448 1.243 1.00 97.00 79 ASP A C 1
ATOM 651 O O . ASP A 1 79 ? -6.622 3.597 0.325 1.00 97.00 79 ASP A O 1
ATOM 655 N N . LEU A 1 80 ? -7.181 2.645 2.284 1.00 97.56 80 LEU A N 1
ATOM 656 C CA . LEU A 1 80 ? -5.976 1.824 2.422 1.00 97.56 80 LEU A CA 1
ATOM 657 C C . LEU A 1 80 ? -5.938 0.700 1.383 1.00 97.56 80 LEU A C 1
ATOM 659 O O . LEU A 1 80 ? -4.904 0.507 0.740 1.00 97.56 80 LEU A O 1
ATOM 663 N N . ASP A 1 81 ? -7.052 0.001 1.176 1.00 97.88 81 ASP A N 1
ATOM 664 C CA . ASP A 1 81 ? -7.157 -1.050 0.165 1.00 97.88 81 ASP A CA 1
ATOM 665 C C . ASP A 1 81 ? -6.913 -0.488 -1.243 1.00 97.88 81 ASP A C 1
ATOM 667 O O . ASP A 1 81 ? -6.063 -0.988 -1.982 1.00 97.88 81 ASP A O 1
ATOM 671 N N . TYR A 1 82 ? -7.532 0.647 -1.590 1.00 97.88 82 TYR A N 1
ATOM 672 C CA . TYR A 1 82 ? -7.275 1.314 -2.870 1.00 97.88 82 TYR A CA 1
ATOM 673 C C . TYR A 1 82 ? -5.827 1.793 -3.024 1.00 97.88 82 TYR A C 1
ATOM 675 O O . TYR A 1 82 ? -5.247 1.672 -4.111 1.00 97.88 82 TYR A O 1
ATOM 683 N N . LEU A 1 83 ? -5.210 2.313 -1.958 1.00 98.12 83 LEU A N 1
ATOM 684 C CA . LEU A 1 83 ? -3.789 2.660 -1.972 1.00 98.12 83 LEU A CA 1
ATOM 685 C C . LEU A 1 83 ? -2.933 1.437 -2.332 1.00 98.12 83 LEU A C 1
ATOM 687 O O . LEU A 1 83 ? -2.068 1.530 -3.212 1.00 98.12 83 LEU A O 1
ATOM 691 N N . VAL A 1 84 ? -3.192 0.294 -1.695 1.00 98.44 84 VAL A N 1
ATOM 692 C CA . VAL A 1 84 ? -2.440 -0.950 -1.909 1.00 98.44 84 VAL A CA 1
ATOM 693 C C . VAL A 1 84 ? -2.728 -1.557 -3.278 1.00 98.44 84 VAL A C 1
ATOM 695 O O . VAL A 1 84 ? -1.797 -1.992 -3.957 1.00 98.44 84 VAL A O 1
ATOM 698 N N . TYR A 1 85 ? -3.973 -1.512 -3.748 1.00 98.38 85 TYR A N 1
ATOM 699 C CA . TYR A 1 85 ? -4.351 -1.901 -5.104 1.00 98.38 85 TYR A CA 1
ATOM 700 C C . TYR A 1 85 ? -3.535 -1.141 -6.160 1.00 98.38 85 TYR A C 1
ATOM 702 O O . TYR A 1 85 ? -2.963 -1.742 -7.076 1.00 98.38 85 TYR A O 1
ATOM 710 N N . HIS A 1 86 ? -3.403 0.179 -6.012 1.00 98.50 86 HIS A N 1
ATOM 711 C CA . HIS A 1 86 ? -2.624 0.988 -6.946 1.00 98.50 86 HIS A CA 1
ATOM 712 C C . HIS A 1 86 ? -1.111 0.808 -6.793 1.00 98.50 86 HIS A C 1
ATOM 714 O O . HIS A 1 86 ? -0.410 0.781 -7.806 1.00 98.50 86 HIS A O 1
ATOM 720 N N . LEU A 1 87 ? -0.597 0.586 -5.578 1.00 98.44 87 LEU A N 1
ATOM 721 C CA . LEU A 1 87 ? 0.808 0.208 -5.384 1.00 98.44 87 LEU A CA 1
ATOM 722 C C . LEU A 1 87 ? 1.132 -1.133 -6.054 1.00 98.44 87 LEU A C 1
ATOM 724 O O . LEU A 1 87 ? 2.155 -1.255 -6.727 1.00 98.44 87 LEU A O 1
ATOM 728 N N . ASN A 1 88 ? 0.242 -2.120 -5.936 1.00 98.56 88 ASN A N 1
ATOM 729 C CA . ASN A 1 88 ? 0.365 -3.402 -6.628 1.00 98.56 88 ASN A CA 1
ATOM 730 C C . ASN A 1 88 ? 0.447 -3.205 -8.148 1.00 98.56 88 ASN A C 1
ATOM 732 O O . ASN A 1 88 ? 1.337 -3.757 -8.798 1.00 98.56 88 ASN A O 1
ATOM 736 N N . GLY A 1 89 ? -0.436 -2.371 -8.708 1.00 98.31 89 GLY A N 1
ATOM 737 C CA . GLY A 1 89 ? -0.391 -1.994 -10.122 1.00 98.31 89 GLY A CA 1
ATOM 738 C C . GLY A 1 89 ? 0.912 -1.288 -10.509 1.00 98.31 89 GLY A C 1
ATOM 739 O O . GLY A 1 89 ? 1.496 -1.592 -11.549 1.00 98.31 89 GLY A O 1
ATOM 740 N N . TYR A 1 90 ? 1.410 -0.384 -9.665 1.00 98.56 90 TYR A N 1
ATOM 741 C CA . TYR A 1 90 ? 2.668 0.324 -9.891 1.00 98.56 90 TYR A CA 1
ATOM 742 C C . TYR A 1 90 ? 3.860 -0.634 -9.979 1.00 98.56 90 TYR A C 1
ATOM 744 O O . TYR A 1 90 ? 4.584 -0.616 -10.977 1.00 98.56 90 TYR A O 1
ATOM 752 N N . TYR A 1 91 ? 4.048 -1.498 -8.979 1.00 98.62 91 TYR A N 1
ATOM 753 C CA . TYR A 1 91 ? 5.199 -2.401 -8.938 1.00 98.62 91 TYR A CA 1
ATOM 754 C C . TYR A 1 91 ? 5.138 -3.505 -9.990 1.00 98.62 91 TYR A C 1
ATOM 756 O O . TYR A 1 91 ? 6.174 -3.875 -10.544 1.00 98.62 91 TYR A O 1
ATOM 764 N N . GLU A 1 92 ? 3.945 -3.994 -10.330 1.00 98.44 92 GLU A N 1
ATOM 765 C CA . GLU A 1 92 ? 3.803 -4.955 -11.422 1.00 98.44 92 GLU A CA 1
ATOM 766 C C . GLU A 1 92 ? 4.155 -4.319 -12.776 1.00 98.44 92 GLU A C 1
ATOM 768 O O . GLU A 1 92 ? 4.904 -4.894 -13.567 1.00 98.44 92 GLU A O 1
ATOM 773 N N . ASN A 1 93 ? 3.713 -3.084 -13.024 1.00 98.50 93 ASN A N 1
ATOM 774 C CA . ASN A 1 93 ? 4.093 -2.362 -14.236 1.00 98.50 93 ASN A CA 1
ATOM 775 C C . ASN A 1 93 ? 5.583 -1.992 -14.260 1.00 98.50 93 ASN A C 1
ATOM 777 O O . ASN A 1 93 ? 6.201 -2.044 -15.324 1.00 98.50 93 ASN A O 1
ATOM 781 N N . LEU A 1 94 ? 6.200 -1.690 -13.111 1.00 98.12 94 LEU A N 1
ATOM 782 C CA . LEU A 1 94 ? 7.654 -1.538 -13.023 1.00 98.12 94 LEU A CA 1
ATOM 783 C C . LEU A 1 94 ? 8.378 -2.832 -13.393 1.00 98.12 94 LEU A C 1
ATOM 785 O O . LEU A 1 94 ? 9.301 -2.787 -14.204 1.00 98.12 94 LEU A O 1
ATOM 789 N N . ARG A 1 95 ? 7.937 -3.985 -12.878 1.00 98.44 95 ARG A N 1
ATOM 790 C CA . ARG A 1 95 ? 8.497 -5.295 -13.241 1.00 98.44 95 ARG A CA 1
ATOM 791 C C . ARG A 1 95 ? 8.419 -5.534 -14.749 1.00 98.44 95 ARG A C 1
ATOM 793 O O . ARG A 1 95 ? 9.404 -5.934 -15.375 1.00 98.44 95 ARG A O 1
ATOM 800 N N . LEU A 1 96 ? 7.258 -5.276 -15.350 1.00 98.31 96 LEU A N 1
ATOM 801 C CA . LEU A 1 96 ? 7.044 -5.432 -16.790 1.00 98.31 96 LEU A CA 1
ATOM 802 C C . LEU A 1 96 ? 7.897 -4.452 -17.605 1.00 98.31 96 LEU A C 1
ATOM 804 O O . LEU A 1 96 ? 8.491 -4.843 -18.615 1.00 98.31 96 LEU A O 1
ATOM 808 N N . TYR A 1 97 ? 8.028 -3.204 -17.154 1.00 98.25 97 TYR A N 1
ATOM 809 C CA . TYR A 1 97 ? 8.919 -2.218 -17.761 1.00 98.25 97 TYR A CA 1
ATOM 810 C C . TYR A 1 97 ? 10.387 -2.637 -17.657 1.00 98.25 97 TYR A C 1
ATOM 812 O O . TYR A 1 97 ? 11.120 -2.557 -18.637 1.00 98.25 97 TYR A O 1
ATOM 820 N N . GLU A 1 98 ? 10.838 -3.126 -16.506 1.00 97.62 98 GLU A N 1
ATOM 821 C CA . GLU A 1 98 ? 12.221 -3.556 -16.318 1.00 97.62 98 GLU A CA 1
ATOM 822 C C . GLU A 1 98 ? 12.601 -4.716 -17.237 1.00 97.62 98 GLU A C 1
ATOM 824 O O . GLU A 1 98 ? 13.741 -4.748 -17.712 1.00 97.62 98 GLU A O 1
ATOM 829 N N . ASN A 1 99 ? 11.649 -5.609 -17.520 1.00 96.75 99 ASN A N 1
ATOM 830 C CA . ASN A 1 99 ? 11.825 -6.764 -18.397 1.00 96.75 99 ASN A CA 1
ATOM 831 C C . ASN A 1 99 ? 11.731 -6.426 -19.888 1.00 96.75 99 ASN A C 1
ATOM 833 O O . ASN A 1 99 ? 12.531 -6.926 -20.669 1.00 96.75 99 ASN A O 1
ATOM 837 N N . SER A 1 100 ? 10.770 -5.592 -20.286 1.00 97.25 100 SER A N 1
ATOM 838 C CA . SER A 1 100 ? 10.491 -5.311 -21.705 1.00 97.25 100 SER A CA 1
ATOM 839 C C . SER A 1 100 ? 11.112 -4.012 -22.221 1.00 97.25 100 SER A C 1
ATOM 841 O O . SER A 1 100 ? 11.193 -3.805 -23.427 1.00 97.25 100 SER A O 1
ATOM 843 N N . LYS A 1 101 ? 11.471 -3.094 -21.315 1.00 96.31 101 LYS A N 1
ATOM 844 C CA . LYS A 1 101 ? 11.819 -1.689 -21.595 1.00 96.31 101 LYS A CA 1
ATOM 845 C C . LYS A 1 101 ? 10.741 -0.916 -22.372 1.00 96.31 101 LYS A C 1
ATOM 847 O O . LYS A 1 101 ? 11.005 0.171 -22.883 1.00 96.31 101 LYS A O 1
ATOM 852 N N . SER A 1 102 ? 9.509 -1.430 -22.425 1.00 97.94 102 SER A N 1
ATOM 853 C CA . SER A 1 102 ? 8.406 -0.797 -23.147 1.00 97.94 102 SER A CA 1
ATOM 854 C C . SER A 1 102 ? 7.890 0.445 -22.420 1.00 97.94 102 SER A C 1
ATOM 856 O O . SER A 1 102 ? 7.489 0.386 -21.254 1.00 97.94 102 SER A O 1
ATOM 858 N N . LYS A 1 103 ? 7.823 1.575 -23.136 1.00 97.00 103 LYS A N 1
ATOM 859 C CA . LYS A 1 103 ? 7.264 2.836 -22.614 1.00 97.00 103 LYS A CA 1
ATOM 860 C C . LYS A 1 103 ? 5.804 2.698 -22.168 1.00 97.00 103 LYS A C 1
ATOM 862 O O . LYS A 1 103 ? 5.384 3.437 -21.286 1.00 97.00 103 LYS A O 1
ATOM 867 N N . PHE A 1 104 ? 5.060 1.740 -22.722 1.00 98.19 104 PHE A N 1
ATOM 868 C CA . PHE A 1 104 ? 3.685 1.455 -22.314 1.00 98.19 104 PHE A CA 1
ATOM 869 C C . PHE A 1 104 ? 3.593 1.118 -20.817 1.00 98.19 104 PHE A C 1
ATOM 871 O O . PHE A 1 104 ? 2.878 1.792 -20.080 1.00 98.19 104 PHE A O 1
ATOM 878 N N . TYR A 1 105 ? 4.393 0.160 -20.337 1.00 98.38 105 TYR A N 1
ATOM 879 C CA . TYR A 1 105 ? 4.397 -0.213 -18.917 1.00 98.38 105 TYR A CA 1
ATOM 880 C C . TYR A 1 105 ? 4.954 0.888 -18.021 1.00 98.38 105 TYR A C 1
ATOM 882 O O . TYR A 1 105 ? 4.478 1.072 -16.905 1.00 98.38 105 TYR A O 1
ATOM 890 N N . LYS A 1 106 ? 5.916 1.677 -18.516 1.00 97.69 106 LYS A N 1
ATOM 891 C CA . LYS A 1 106 ? 6.384 2.862 -17.789 1.00 97.69 106 LYS A CA 1
ATOM 892 C C . LYS A 1 106 ? 5.237 3.849 -17.538 1.00 97.69 106 LYS A C 1
ATOM 894 O O . LYS A 1 106 ? 5.095 4.331 -16.419 1.00 97.69 106 LYS A O 1
ATOM 899 N N . ASN A 1 107 ? 4.405 4.111 -18.547 1.00 98.12 107 ASN A N 1
ATOM 900 C CA . ASN A 1 107 ? 3.262 5.016 -18.420 1.00 98.12 107 ASN A CA 1
ATOM 901 C C . ASN A 1 107 ? 2.199 4.465 -17.459 1.00 98.12 107 ASN A C 1
ATOM 903 O O . ASN A 1 107 ? 1.713 5.207 -16.610 1.00 98.12 107 ASN A O 1
ATOM 907 N N . LEU A 1 108 ? 1.894 3.164 -17.534 1.00 98.31 108 LEU A N 1
ATOM 908 C CA . LEU A 1 108 ? 0.961 2.517 -16.604 1.00 98.31 108 LEU A CA 1
ATOM 909 C C . LEU A 1 108 ? 1.463 2.534 -15.153 1.00 98.31 108 LEU A C 1
ATOM 911 O O . LEU A 1 108 ? 0.674 2.719 -14.223 1.00 98.31 108 LEU A O 1
ATOM 915 N N . ALA A 1 109 ? 2.776 2.377 -14.949 1.00 97.75 109 ALA A N 1
ATOM 916 C CA . ALA A 1 109 ? 3.384 2.539 -13.634 1.00 97.75 109 ALA A CA 1
ATOM 917 C C . ALA A 1 109 ? 3.162 3.970 -13.122 1.00 97.75 109 ALA A C 1
ATOM 919 O O . ALA A 1 109 ? 2.662 4.154 -12.016 1.00 97.75 109 ALA A O 1
ATOM 920 N N . THR A 1 110 ? 3.452 4.987 -13.937 1.00 97.44 110 THR A N 1
ATOM 921 C CA . THR A 1 110 ? 3.206 6.387 -13.563 1.00 97.44 110 THR A CA 1
ATOM 922 C C . THR A 1 110 ? 1.738 6.650 -13.220 1.00 97.44 110 THR A C 1
ATOM 924 O O . THR A 1 110 ? 1.471 7.258 -12.189 1.00 97.44 110 THR A O 1
ATOM 927 N N . GLU A 1 111 ? 0.789 6.153 -14.015 1.00 97.81 111 GLU A N 1
ATOM 928 C CA . GLU A 1 111 ? -0.645 6.317 -13.740 1.00 97.81 111 GLU A CA 1
ATOM 929 C C . GLU A 1 111 ? -1.051 5.674 -12.406 1.00 97.81 111 GLU A C 1
ATOM 931 O O . GLU A 1 111 ? -1.739 6.293 -11.591 1.00 97.81 111 GLU A O 1
ATOM 936 N N . SER A 1 112 ? -0.592 4.444 -12.160 1.00 97.81 112 SER A N 1
ATOM 937 C CA . SER A 1 112 ? -0.848 3.736 -10.902 1.00 97.81 112 SER A CA 1
ATOM 938 C C . SER A 1 112 ? -0.280 4.512 -9.714 1.00 97.81 112 SER A C 1
ATOM 940 O O . SER A 1 112 ? -0.974 4.709 -8.722 1.00 97.81 112 SER A O 1
ATOM 942 N N . PHE A 1 113 ? 0.936 5.044 -9.845 1.00 96.75 113 PHE A N 1
ATOM 943 C CA . PHE A 1 113 ? 1.570 5.846 -8.802 1.00 96.75 113 PHE A CA 1
ATOM 944 C C . PHE A 1 113 ? 0.827 7.163 -8.526 1.00 96.75 113 PHE A C 1
ATOM 946 O O . PHE A 1 113 ? 0.677 7.568 -7.372 1.00 96.75 113 PHE A O 1
ATOM 953 N N . THR A 1 114 ? 0.297 7.820 -9.562 1.00 96.81 114 THR A N 1
ATOM 954 C CA . THR A 1 114 ? -0.562 9.000 -9.394 1.00 96.81 114 THR A CA 1
ATOM 955 C C . THR A 1 114 ? -1.817 8.663 -8.590 1.00 96.81 114 THR A C 1
ATOM 957 O O . THR A 1 114 ? -2.162 9.408 -7.674 1.00 96.81 114 THR A O 1
ATOM 960 N N . LYS A 1 115 ? -2.470 7.529 -8.873 1.00 97.19 115 LYS A N 1
ATOM 961 C CA . LYS A 1 115 ? -3.648 7.083 -8.113 1.00 97.19 115 LYS A CA 1
ATOM 962 C C . LYS A 1 115 ? -3.287 6.721 -6.671 1.00 97.19 115 LYS A C 1
ATOM 964 O O . LYS A 1 115 ? -3.981 7.159 -5.759 1.00 97.19 115 LYS A O 1
ATOM 969 N N . THR A 1 116 ? -2.168 6.027 -6.443 1.00 96.56 116 THR A N 1
ATOM 970 C CA . THR A 1 116 ? -1.630 5.778 -5.092 1.00 96.56 116 THR A CA 1
ATOM 971 C C . THR A 1 116 ? -1.512 7.074 -4.294 1.00 96.56 116 THR A C 1
ATOM 973 O O . THR A 1 116 ? -1.957 7.130 -3.148 1.00 96.56 116 THR A O 1
ATOM 976 N N . ARG A 1 117 ? -0.964 8.139 -4.898 1.00 94.38 117 ARG A N 1
ATOM 977 C CA . ARG A 1 117 ? -0.836 9.443 -4.234 1.00 94.38 117 ARG A CA 1
ATOM 978 C C . ARG A 1 117 ? -2.194 10.008 -3.812 1.00 94.38 117 ARG A C 1
ATOM 980 O O . ARG A 1 117 ? -2.301 10.526 -2.707 1.00 94.38 117 ARG A O 1
ATOM 987 N N . THR A 1 118 ? -3.225 9.898 -4.648 1.00 95.50 118 THR A N 1
ATOM 988 C CA . THR A 1 118 ? -4.578 10.362 -4.301 1.00 95.50 118 THR A CA 1
ATOM 989 C C . THR A 1 118 ? -5.100 9.692 -3.032 1.00 95.50 118 THR A C 1
ATOM 991 O O . THR A 1 118 ? -5.575 10.383 -2.132 1.00 95.50 118 THR A O 1
ATOM 994 N N . PHE A 1 119 ? -4.986 8.367 -2.926 1.00 95.75 119 PHE A N 1
ATOM 995 C CA . PHE A 1 119 ? -5.454 7.645 -1.740 1.00 95.75 119 PHE A CA 1
ATOM 996 C C . PHE A 1 119 ? -4.572 7.891 -0.516 1.00 95.75 119 PHE A C 1
ATOM 998 O O . PHE A 1 119 ? -5.088 8.013 0.589 1.00 95.75 119 PHE A O 1
ATOM 1005 N N . TYR A 1 120 ? -3.265 8.084 -0.705 1.00 94.50 120 TYR A N 1
ATOM 1006 C CA . TYR A 1 120 ? -2.375 8.497 0.380 1.00 94.50 120 TYR A CA 1
ATOM 1007 C C . TYR A 1 120 ? -2.802 9.834 1.006 1.00 94.50 120 TYR A C 1
ATOM 1009 O O . TYR A 1 120 ? -2.881 9.943 2.228 1.00 94.50 120 TYR A O 1
ATOM 1017 N N . GLU A 1 121 ? -3.135 10.841 0.194 1.00 93.38 121 GLU A N 1
ATOM 1018 C CA . GLU A 1 121 ? -3.601 12.134 0.717 1.00 93.38 121 GLU A CA 1
ATOM 1019 C C . GLU A 1 121 ? -4.941 12.002 1.461 1.00 93.38 121 GLU A C 1
ATOM 1021 O O . GLU A 1 121 ? -5.136 12.630 2.505 1.00 93.38 121 GLU A O 1
ATOM 1026 N N . ARG A 1 122 ? -5.848 11.139 0.982 1.00 92.75 122 ARG A N 1
ATOM 1027 C CA . ARG A 1 122 ? -7.115 10.842 1.676 1.00 92.75 122 ARG A CA 1
ATOM 1028 C C . ARG A 1 122 ? -6.892 10.152 3.021 1.00 92.75 122 ARG A C 1
ATOM 1030 O O . ARG A 1 122 ? -7.511 10.540 4.012 1.00 92.75 122 ARG A O 1
ATOM 1037 N N . LEU A 1 123 ? -5.969 9.192 3.085 1.00 92.31 123 LEU A N 1
ATOM 1038 C CA . LEU A 1 123 ? -5.573 8.533 4.331 1.00 92.31 123 LEU A CA 1
ATOM 1039 C C . LEU A 1 123 ? -4.962 9.525 5.312 1.00 92.31 123 LEU A C 1
ATOM 1041 O O . LEU A 1 123 ? -5.356 9.560 6.474 1.00 92.31 123 LEU A O 1
ATOM 1045 N N . LYS A 1 124 ? -4.054 10.385 4.843 1.00 89.19 124 LYS A N 1
ATOM 1046 C CA . LYS A 1 124 ? -3.446 11.434 5.664 1.00 89.19 124 LYS A CA 1
ATOM 1047 C C . LYS A 1 124 ? -4.495 12.385 6.234 1.00 89.19 124 LYS A C 1
ATOM 1049 O O . LYS A 1 124 ? -4.409 12.747 7.401 1.00 89.19 124 LYS A O 1
ATOM 1054 N N . PHE A 1 125 ? -5.496 12.770 5.445 1.00 87.81 125 PHE A N 1
ATOM 10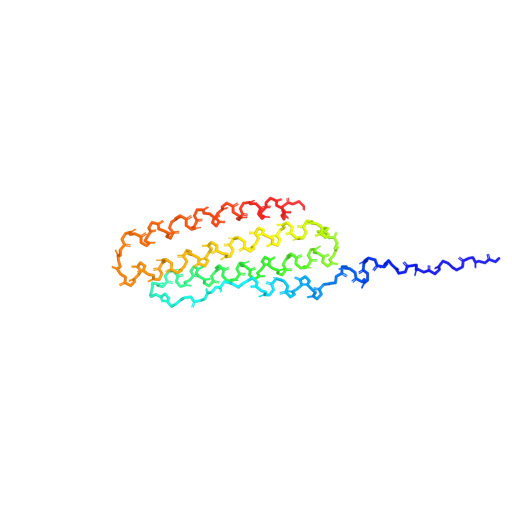55 C CA . PHE A 1 125 ? -6.607 13.585 5.935 1.00 87.81 125 PHE A CA 1
ATOM 1056 C C . PHE A 1 125 ? -7.456 12.838 6.974 1.00 87.81 125 PHE A C 1
ATOM 1058 O O . PHE A 1 125 ? -7.816 13.403 8.007 1.00 87.81 125 PHE A O 1
ATOM 1065 N N . SER A 1 126 ? -7.739 11.559 6.730 1.00 85.31 126 SER A N 1
ATOM 1066 C CA . SER A 1 126 ? -8.606 10.745 7.586 1.00 85.31 126 SER A CA 1
ATOM 1067 C C . SER A 1 126 ? -7.950 10.371 8.920 1.00 85.31 126 SER A C 1
ATOM 1069 O O . SER A 1 126 ? -8.631 10.357 9.948 1.00 85.31 126 SER A O 1
ATOM 1071 N N . LEU A 1 127 ? -6.634 10.140 8.919 1.00 80.00 127 LEU A N 1
ATOM 1072 C CA . LEU A 1 127 ? -5.80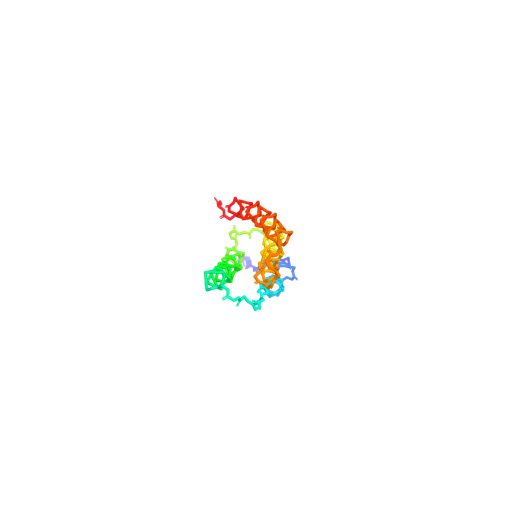3 9.857 10.098 1.00 80.00 127 LEU A CA 1
ATOM 1073 C C . LEU A 1 127 ? -5.267 11.133 10.781 1.00 80.00 127 LEU A C 1
ATOM 1075 O O . LEU A 1 127 ? -4.841 11.087 11.935 1.00 80.00 127 LEU A O 1
ATOM 1079 N N . GLY A 1 128 ? -5.287 12.273 10.085 1.00 69.88 128 GLY A N 1
ATOM 1080 C CA . GLY A 1 128 ? -4.725 13.560 10.511 1.00 69.88 128 GLY A CA 1
ATOM 1081 C C . GLY A 1 128 ? -5.610 14.423 11.418 1.00 69.88 128 GLY A C 1
ATOM 1082 O O . GLY A 1 128 ? -5.376 15.628 11.503 1.00 69.88 128 GLY A O 1
ATOM 1083 N N . LYS A 1 129 ? -6.613 13.845 12.086 1.00 48.84 129 LYS A N 1
ATOM 1084 C CA . LYS A 1 129 ? -7.392 14.484 13.158 1.00 48.84 129 LYS A CA 1
ATOM 1085 C C . LYS A 1 129 ? -7.604 13.511 14.304 1.00 48.84 129 LYS A C 1
ATOM 1087 O O . LYS A 1 129 ? -7.996 12.360 13.999 1.00 48.84 129 LYS A O 1
#